Protein AF-0000000080678769 (afdb_homodimer)

Sequence (168 aa):
MSSAIALLGQDVDFTCIVKDLGSHMVAFVKSDSPPRLLSFDEKVFRRRDKYELKPRIGDLHNEWVLTIKNVQVRISVWIWIDLDMSSAIALLGQDVDFTCIVKDLGSHMVAFVKSDSPPRLLSFDEKVFRRRDKYELKPRIGDLHNEWVLTIKNVQVRISVWIWIDLD

Radius of gyration: 15.8 Å; Cα contacts (8 Å, |Δi|>4): 397; chains: 2; bounding box: 40×43×35 Å

Foldseek 3Di:
DPCDDPQWWAKDKDKDFDDDDFDKKKWKWWVDVVIHTQDIQQGGDDDVVFWDWDALDDPRRGMIMIIGTGDRDDTDMDMDMDTD/DPVDDPQWQAKDKDKDFDDDDWDKKKWKWWVDVVIHTQDIQQGGDDDVVFWDWDALDDPRRGMIMIIGTGDRDDTDMDMDMDTD

pLDDT: mean 87.41, std 16.3, range [26.53, 98.38]

Solvent-accessible surface area (backbone atoms only — not comparable to full-atom values): 8919 Å² total; per-residue (Å²): 134,74,67,61,71,62,66,59,56,36,60,36,37,45,33,41,35,52,51,60,93,50,54,68,44,44,32,40,28,39,66,50,93,71,63,41,72,39,30,48,56,83,42,68,45,73,59,65,88,40,39,48,72,46,50,48,38,72,94,80,44,38,27,37,36,41,34,39,48,54,42,60,68,72,46,44,37,38,35,40,37,42,38,55,132,72,63,66,74,61,69,61,55,36,62,35,38,45,33,40,34,51,51,61,93,49,55,70,43,44,31,41,28,38,67,49,95,71,64,41,71,40,31,46,57,84,42,69,43,75,60,65,88,39,38,46,71,47,49,48,38,73,95,81,43,39,27,36,35,41,35,39,47,54,42,59,68,71,46,42,36,37,36,40,36,43,38,57

InterPro domains:
  IPR013783 Immunoglobulin-like fold [G3DSA:2.60.40.10] (1-74)

Organism: Caenorhabditis japonica (NCBI:txid281687)

Nearest PDB structures (foldseek):
  6on6-assembly1_A-2  TM=8.429E-01  e=3.476E-09  Caenorhabditis elegans
  4xvt-assembly1_L  TM=6.965E-01  e=4.266E-02  Homo sapiens
  5c7k-assembly1_B  TM=6.083E-01  e=3.078E-02  Homo sapiens
  5mtl-assembly1_B  TM=6.456E-01  e=1.019E-01  Homo sapiens
  7xq8-assembly1_L  TM=6.772E-01  e=4.675E-01  Homo sapiens

Structure (mmCIF, N/CA/C/O backbone):
data_AF-0000000080678769-model_v1
#
loop_
_entity.id
_entity.type
_entity.pdbx_description
1 polymer 'Uncharacterized protein'
#
loop_
_atom_site.group_PDB
_atom_site.id
_atom_site.type_symbol
_atom_site.label_atom_id
_atom_site.label_alt_id
_atom_site.label_comp_id
_atom_site.label_asym_id
_atom_site.label_entity_id
_atom_site.label_seq_id
_atom_site.pdbx_PDB_ins_code
_atom_site.Cartn_x
_atom_site.Cartn_y
_atom_site.Cartn_z
_atom_site.occupancy
_atom_site.B_iso_or_equiv
_atom_site.auth_seq_id
_atom_site.auth_comp_id
_atom_site.auth_asym_id
_atom_site.auth_atom_id
_atom_site.pdbx_PDB_model_num
ATOM 1 N N . MET A 1 1 ? -20.984 12.312 4.324 1 26.53 1 MET A N 1
ATOM 2 C CA . MET A 1 1 ? -20.172 12.25 5.539 1 26.53 1 MET A CA 1
ATOM 3 C C . MET A 1 1 ? -18.922 13.125 5.41 1 26.53 1 MET A C 1
ATOM 5 O O . MET A 1 1 ? -18.438 13.344 4.301 1 26.53 1 MET A O 1
ATOM 9 N N . SER A 1 2 ? -18.688 14.102 6.379 1 31.92 2 SER A N 1
ATOM 10 C CA . SER A 1 2 ? -17.797 15.195 6.738 1 31.92 2 SER A CA 1
ATOM 11 C C . SER A 1 2 ? -16.344 14.75 6.711 1 31.92 2 SER A C 1
ATOM 13 O O . SER A 1 2 ? -15.953 13.82 7.426 1 31.92 2 SER A O 1
ATOM 15 N N . SER A 1 3 ? -15.75 14.594 5.574 1 40.12 3 SER A N 1
ATOM 16 C CA . SER A 1 3 ? -14.289 14.641 5.594 1 40.12 3 SER A CA 1
ATOM 17 C C . SER A 1 3 ? -13.781 15.555 6.703 1 40.12 3 SER A C 1
ATOM 19 O O . SER A 1 3 ? -13.516 16.734 6.465 1 40.12 3 SER A O 1
ATOM 21 N N . ALA A 1 4 ? -14.594 15.547 7.816 1 40.28 4 ALA A N 1
ATOM 22 C CA . ALA A 1 4 ? -14.539 16.469 8.945 1 40.28 4 ALA A CA 1
ATOM 23 C C . ALA A 1 4 ? -13.102 16.875 9.25 1 40.28 4 ALA A C 1
ATOM 25 O O . ALA A 1 4 ? -12.156 16.328 8.672 1 40.28 4 ALA A O 1
ATOM 26 N N . ILE A 1 5 ? -12.719 16.891 10.609 1 42.38 5 ILE A N 1
ATOM 27 C CA . ILE A 1 5 ? -12.141 17.688 11.688 1 42.38 5 ILE A CA 1
ATOM 28 C C . ILE A 1 5 ? -10.617 17.562 11.672 1 42.38 5 ILE A C 1
ATOM 30 O O . ILE A 1 5 ? -9.93 18.156 12.5 1 42.38 5 ILE A O 1
ATOM 34 N N . ALA A 1 6 ? -9.844 16.531 11.273 1 45.66 6 ALA A N 1
ATOM 35 C CA . ALA A 1 6 ? -8.648 16.609 12.102 1 45.66 6 ALA A CA 1
ATOM 36 C C . ALA A 1 6 ? -7.805 17.828 11.758 1 45.66 6 ALA A C 1
ATOM 38 O O . ALA A 1 6 ? -7.133 17.859 10.719 1 45.66 6 ALA A O 1
ATOM 39 N N . LEU A 1 7 ? -8.258 18.953 11.844 1 48.5 7 LEU A N 1
ATOM 40 C CA . LEU A 1 7 ? -7.461 20.172 11.914 1 48.5 7 LEU A CA 1
ATOM 41 C C . LEU A 1 7 ? -6.121 19.906 12.586 1 48.5 7 LEU A C 1
ATOM 43 O O . LEU A 1 7 ? -5.184 20.688 12.445 1 48.5 7 LEU A O 1
ATOM 47 N N . LEU A 1 8 ? -6.098 19.203 13.57 1 56.38 8 LEU A N 1
ATOM 48 C CA . LEU A 1 8 ? -4.805 19.125 14.242 1 56.38 8 LEU A CA 1
ATOM 49 C C . LEU A 1 8 ? -3.861 18.188 13.508 1 56.38 8 LEU A C 1
ATOM 51 O O . LEU A 1 8 ? -4.277 17.109 13.062 1 56.38 8 LEU A O 1
ATOM 55 N N . GLY A 1 9 ? -2.838 18.938 12.953 1 67.19 9 GLY A N 1
ATOM 56 C CA . GLY A 1 9 ? -1.743 18.234 12.297 1 67.19 9 GLY A CA 1
ATOM 57 C C . GLY A 1 9 ? -1.483 16.859 12.883 1 67.19 9 GLY A C 1
ATOM 58 O O . GLY A 1 9 ? -1.074 16.75 14.039 1 67.19 9 GLY A O 1
ATOM 59 N N . GLN A 1 10 ? -2.18 15.953 12.422 1 83.19 10 GLN A N 1
ATOM 60 C CA . GLN A 1 10 ? -1.87 14.617 12.914 1 83.19 10 GLN A CA 1
ATOM 61 C C . GLN A 1 10 ? -0.916 13.883 11.977 1 83.19 10 GLN A C 1
ATOM 63 O O . GLN A 1 10 ? -0.814 14.234 10.797 1 83.19 10 GLN A O 1
ATOM 68 N N . ASP A 1 11 ? -0.096 13.078 12.594 1 91.19 11 ASP A N 1
ATOM 69 C CA . ASP A 1 11 ? 0.758 12.211 11.781 1 91.19 11 ASP A CA 1
ATOM 70 C C . ASP A 1 11 ? -0.024 11.016 11.234 1 91.19 11 ASP A C 1
ATOM 72 O O . ASP A 1 11 ? -0.902 10.484 11.914 1 91.19 11 ASP A O 1
ATOM 76 N N . VAL A 1 12 ? 0.209 10.766 10.07 1 93.88 12 VAL A N 1
ATOM 77 C CA . VAL A 1 12 ? -0.438 9.617 9.445 1 93.88 12 VAL A CA 1
ATOM 78 C C . VAL A 1 12 ? 0.613 8.578 9.055 1 93.88 12 VAL A C 1
ATOM 80 O O . VAL A 1 12 ? 1.667 8.93 8.516 1 93.88 12 VAL A O 1
ATOM 83 N N . ASP A 1 13 ? 0.338 7.27 9.344 1 95.75 13 ASP A N 1
ATOM 84 C CA . ASP A 1 13 ? 1.227 6.176 8.961 1 95.75 13 ASP A CA 1
ATOM 85 C C . ASP A 1 13 ? 0.603 5.32 7.863 1 95.75 13 ASP A C 1
ATOM 87 O O . ASP A 1 13 ? -0.556 4.914 7.969 1 95.75 13 ASP A O 1
ATOM 91 N N . PHE A 1 14 ? 1.313 5.125 6.844 1 96.81 14 PHE A N 1
ATOM 92 C CA . PHE A 1 14 ? 1.005 4.145 5.809 1 96.81 14 PHE A CA 1
ATOM 93 C C . PHE A 1 14 ? 1.909 2.926 5.93 1 96.81 14 PHE A C 1
ATOM 95 O O . PHE A 1 14 ? 3.131 3.037 5.812 1 96.81 14 PHE A O 1
ATOM 102 N N . THR A 1 15 ? 1.34 1.74 6.172 1 97.56 15 THR A N 1
ATOM 103 C CA . THR A 1 15 ? 2.113 0.514 6.336 1 97.56 15 THR A CA 1
ATOM 104 C C . THR A 1 15 ? 1.861 -0.444 5.176 1 97.56 15 THR A C 1
ATOM 106 O O . THR A 1 15 ? 0.712 -0.682 4.801 1 97.56 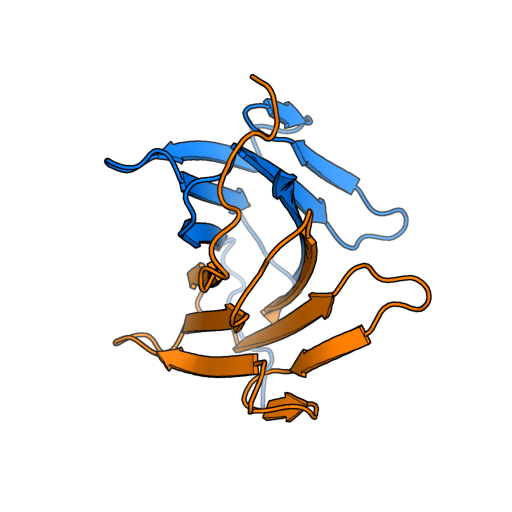15 THR A O 1
ATOM 109 N N . CYS A 1 16 ? 2.865 -0.873 4.582 1 97.94 16 CYS A N 1
ATOM 110 C CA . CYS A 1 16 ? 2.832 -1.911 3.559 1 97.94 16 CYS A CA 1
ATOM 111 C C . CYS A 1 16 ? 3.596 -3.15 4.016 1 97.94 16 CYS A C 1
ATOM 113 O O . CYS A 1 16 ? 4.742 -3.051 4.453 1 97.94 16 CYS A O 1
ATOM 115 N N . ILE A 1 17 ? 2.949 -4.328 3.973 1 96.75 17 ILE A N 1
ATOM 116 C CA . ILE A 1 17 ? 3.561 -5.613 4.293 1 96.75 17 ILE A CA 1
ATOM 117 C C . ILE A 1 17 ? 3.426 -6.559 3.102 1 96.75 17 ILE A C 1
ATOM 119 O O . ILE A 1 17 ? 2.336 -6.715 2.545 1 96.75 17 ILE A O 1
ATOM 123 N N . VAL A 1 18 ? 4.461 -7.109 2.66 1 95.5 18 VAL A N 1
ATOM 124 C CA . VAL A 1 18 ? 4.441 -8.086 1.573 1 95.5 18 VAL A CA 1
ATOM 125 C C . VAL A 1 18 ? 4.836 -9.461 2.105 1 95.5 18 VAL A C 1
ATOM 127 O O . VAL A 1 18 ? 5.965 -9.656 2.561 1 95.5 18 VAL A O 1
ATOM 130 N N . LYS A 1 19 ? 3.949 -10.289 2.1 1 92 19 LYS A N 1
ATOM 131 C CA . LYS A 1 19 ? 4.223 -11.641 2.57 1 92 19 LYS A CA 1
ATOM 132 C C . LYS A 1 19 ? 4.5 -12.586 1.404 1 92 19 LYS A C 1
ATOM 134 O O . LYS A 1 19 ? 3.568 -13.055 0.748 1 92 19 LYS A O 1
ATOM 139 N N . ASP A 1 20 ? 5.75 -12.734 1.095 1 83.06 20 ASP A N 1
ATOM 140 C CA . ASP A 1 20 ? 6.238 -13.633 0.052 1 83.06 20 ASP A CA 1
ATOM 141 C C . ASP A 1 20 ? 7.727 -13.914 0.227 1 83.06 20 ASP A C 1
ATOM 143 O O . ASP A 1 20 ? 8.422 -13.211 0.964 1 83.06 20 ASP A O 1
ATOM 147 N N . LEU A 1 21 ? 8.133 -14.922 -0.485 1 72.31 21 LEU A N 1
ATOM 148 C CA . LEU A 1 21 ? 9.523 -15.336 -0.353 1 72.31 21 LEU A CA 1
ATOM 149 C C . LEU A 1 21 ? 10.422 -14.539 -1.295 1 72.31 21 LEU A C 1
ATOM 151 O O . LEU A 1 21 ? 11.648 -14.578 -1.168 1 72.31 21 LEU A O 1
ATOM 155 N N . GLY A 1 22 ? 9.891 -13.758 -2.045 1 79.56 22 GLY A N 1
ATOM 156 C CA . GLY A 1 22 ? 10.703 -13.047 -3.014 1 79.56 22 GLY A CA 1
ATOM 157 C C . GLY A 1 22 ? 11.211 -11.711 -2.498 1 79.56 22 GLY A C 1
ATOM 158 O O . GLY A 1 22 ? 10.891 -11.312 -1.376 1 79.56 22 GLY A O 1
ATOM 159 N N . SER A 1 23 ? 12.188 -11.188 -3.215 1 85.94 23 SER A N 1
ATOM 160 C CA . SER A 1 23 ? 12.648 -9.836 -2.947 1 85.94 23 SER A CA 1
ATOM 161 C C . SER A 1 23 ? 11.617 -8.797 -3.387 1 85.94 23 SER A C 1
ATOM 163 O O . SER A 1 23 ? 10.984 -8.953 -4.434 1 85.94 23 SER A O 1
ATOM 165 N N . HIS A 1 24 ? 11.438 -7.883 -2.564 1 89.88 24 HIS A N 1
ATOM 166 C CA . HIS A 1 24 ? 10.461 -6.855 -2.887 1 89.88 24 HIS A CA 1
ATOM 167 C C . HIS A 1 24 ? 11.016 -5.457 -2.631 1 89.88 24 HIS A C 1
ATOM 169 O O . HIS A 1 24 ? 11.805 -5.262 -1.703 1 89.88 24 HIS A O 1
ATOM 175 N N . MET A 1 25 ? 10.734 -4.641 -3.527 1 93.75 25 MET A N 1
ATOM 176 C CA . MET A 1 25 ? 11.016 -3.213 -3.416 1 93.75 25 MET A CA 1
ATOM 177 C C . MET A 1 25 ? 9.734 -2.406 -3.291 1 93.75 25 MET A C 1
ATOM 179 O O . MET A 1 25 ? 8.742 -2.699 -3.963 1 93.75 25 MET A O 1
ATOM 183 N N . VAL A 1 26 ? 9.828 -1.412 -2.4 1 97.25 26 VAL A N 1
ATOM 184 C CA . VAL A 1 26 ? 8.633 -0.63 -2.107 1 97.25 26 VAL A CA 1
ATOM 185 C C . VAL A 1 26 ? 8.938 0.858 -2.262 1 97.25 26 VAL A C 1
ATOM 187 O O . VAL A 1 26 ? 9.992 1.331 -1.819 1 97.25 26 VAL A O 1
ATOM 190 N N . ALA A 1 27 ? 8.047 1.62 -2.971 1 98.31 27 ALA A N 1
ATOM 191 C CA . ALA A 1 27 ? 8.133 3.074 -3.072 1 98.31 27 ALA A CA 1
ATOM 192 C C . ALA A 1 27 ? 6.832 3.73 -2.611 1 98.31 27 ALA A C 1
ATOM 194 O O . ALA A 1 27 ? 5.742 3.225 -2.885 1 98.31 27 ALA A O 1
ATOM 195 N N . PHE A 1 28 ? 6.945 4.785 -1.856 1 98.19 28 PHE A N 1
ATOM 196 C CA . PHE A 1 28 ? 5.812 5.625 -1.497 1 98.19 28 PHE A CA 1
ATOM 197 C C . PHE A 1 28 ? 5.828 6.922 -2.299 1 98.19 28 PHE A C 1
ATOM 199 O O . PHE A 1 28 ? 6.844 7.621 -2.344 1 98.19 28 PHE A O 1
ATOM 206 N N . VAL A 1 29 ? 4.715 7.258 -2.92 1 97.31 29 VAL A N 1
ATOM 207 C CA . VAL A 1 29 ? 4.586 8.438 -3.773 1 97.31 29 VAL A CA 1
ATOM 208 C C . VAL A 1 29 ? 3.369 9.25 -3.344 1 97.31 29 VAL A C 1
ATOM 210 O O . VAL A 1 29 ? 2.277 8.703 -3.166 1 97.31 29 VAL A O 1
ATOM 213 N N . LYS A 1 30 ? 3.605 10.555 -3.105 1 96 30 LYS A N 1
ATOM 214 C CA . LYS A 1 30 ? 2.473 11.445 -2.859 1 96 30 LYS A CA 1
ATOM 215 C C . LYS A 1 30 ? 1.809 11.859 -4.168 1 96 30 LYS A C 1
ATOM 217 O O . LYS A 1 30 ? 2.486 12.297 -5.102 1 96 30 LYS A O 1
ATOM 222 N N . SER A 1 31 ? 0.499 11.688 -4.254 1 94.69 31 SER A N 1
ATOM 223 C CA . SER A 1 31 ? -0.251 11.914 -5.484 1 94.69 31 SER A CA 1
ATOM 224 C C . SER A 1 31 ? -0.491 13.398 -5.727 1 94.69 31 SER A C 1
ATOM 226 O O . SER A 1 31 ? -1.613 13.812 -6.027 1 94.69 31 SER A O 1
ATOM 228 N N . ASP A 1 32 ? 0.49 14.227 -5.574 1 91.25 32 ASP A N 1
ATOM 229 C CA . ASP A 1 32 ? 0.439 15.641 -5.918 1 91.25 32 ASP A CA 1
ATOM 230 C C . ASP A 1 32 ? 0.542 15.844 -7.43 1 91.25 32 ASP A C 1
ATOM 232 O O . ASP A 1 32 ? 0.651 14.875 -8.18 1 91.25 32 ASP A O 1
ATOM 236 N N . SER A 1 33 ? 0.34 17.109 -7.84 1 93.06 33 SER A N 1
ATOM 237 C CA . SER A 1 33 ? 0.582 17.516 -9.219 1 93.06 33 SER A CA 1
ATOM 238 C C . SER A 1 33 ? 1.701 18.547 -9.305 1 93.06 33 SER A C 1
ATOM 240 O O . SER A 1 33 ? 1.478 19.734 -9.062 1 93.06 33 SER A O 1
ATOM 242 N N . PRO A 1 34 ? 2.859 18.047 -9.602 1 95 34 PRO A N 1
ATOM 243 C CA . PRO A 1 34 ? 3.328 16.719 -10.047 1 95 34 PRO A CA 1
ATOM 244 C C . PRO A 1 34 ? 3.504 15.742 -8.891 1 95 34 PRO A C 1
ATOM 246 O O . PRO A 1 34 ? 3.658 16.156 -7.738 1 95 34 PRO A O 1
ATOM 249 N N . PRO A 1 35 ? 3.346 14.461 -9.156 1 94.88 35 PRO A N 1
ATOM 250 C CA . PRO A 1 35 ? 3.584 13.484 -8.094 1 94.88 35 PRO A CA 1
ATOM 251 C C . PRO A 1 35 ? 4.984 13.602 -7.492 1 94.88 35 PRO A C 1
ATOM 253 O O . PRO A 1 35 ? 5.938 13.938 -8.203 1 94.88 35 PRO A O 1
ATOM 256 N N . ARG A 1 36 ? 5.16 13.289 -6.184 1 95.44 36 ARG A N 1
ATOM 257 C CA . ARG A 1 36 ? 6.438 13.359 -5.48 1 95.44 36 ARG A CA 1
ATOM 258 C C . ARG A 1 36 ? 6.816 12 -4.906 1 95.44 36 ARG A C 1
ATOM 260 O O . ARG A 1 36 ? 6.047 11.406 -4.145 1 95.44 36 ARG A O 1
ATOM 267 N N . LEU A 1 37 ? 7.977 11.539 -5.293 1 96.75 37 LEU A N 1
ATOM 268 C CA . LEU A 1 37 ? 8.539 10.328 -4.699 1 96.75 37 LEU A CA 1
ATOM 269 C C . LEU A 1 37 ? 9.031 10.602 -3.283 1 96.75 37 LEU A C 1
ATOM 271 O O . LEU A 1 37 ? 9.977 11.375 -3.088 1 96.75 37 LEU A O 1
ATOM 275 N N . LEU A 1 38 ? 8.391 9.984 -2.361 1 97 38 LEU A N 1
ATOM 276 C CA . LEU A 1 38 ? 8.727 10.258 -0.969 1 97 38 LEU A CA 1
ATOM 277 C C . LEU A 1 38 ? 9.812 9.305 -0.479 1 97 38 LEU A C 1
ATOM 279 O O . LEU A 1 38 ? 10.742 9.719 0.219 1 97 38 LEU A O 1
ATOM 283 N N . SER A 1 39 ? 9.734 8.023 -0.863 1 97.44 39 SER A N 1
ATOM 284 C CA . SER A 1 39 ? 10.734 7.039 -0.452 1 97.44 39 SER A CA 1
ATOM 285 C C . SER A 1 39 ? 10.82 5.887 -1.448 1 97.44 39 SER A C 1
ATOM 287 O O . SER A 1 39 ? 9.867 5.637 -2.195 1 97.44 39 SER A O 1
ATOM 289 N N . PHE A 1 40 ? 11.906 5.234 -1.464 1 97.25 40 PHE A N 1
ATOM 290 C CA . PHE A 1 40 ? 12.156 4.027 -2.24 1 97.25 40 PHE A CA 1
ATOM 291 C C . PHE A 1 40 ? 12.992 3.037 -1.439 1 97.25 40 PHE A C 1
ATOM 293 O O . PHE A 1 40 ? 14.117 3.35 -1.031 1 97.25 40 PHE A O 1
ATOM 300 N N . ASP A 1 41 ? 12.445 1.914 -1.311 1 96.06 41 ASP A N 1
ATOM 301 C CA . ASP A 1 41 ? 13.062 0.848 -0.523 1 96.06 41 ASP A CA 1
ATOM 302 C C . ASP A 1 41 ? 13.516 1.363 0.84 1 96.06 41 ASP A C 1
ATOM 304 O O . ASP A 1 41 ? 12.688 1.593 1.729 1 96.06 41 ASP A O 1
ATOM 308 N N . GLU A 1 42 ? 14.734 1.713 1.072 1 95.56 42 GLU A N 1
ATOM 309 C CA . GLU A 1 42 ? 15.227 2.074 2.398 1 95.56 42 GLU A CA 1
ATOM 310 C C . GLU A 1 42 ? 15.555 3.562 2.48 1 95.56 42 GLU A C 1
ATOM 312 O O . GLU A 1 42 ? 16 4.051 3.521 1 95.56 42 GLU A O 1
ATOM 317 N N . LYS A 1 43 ? 15.203 4.258 1.452 1 95.31 43 LYS A N 1
ATOM 318 C CA . LYS A 1 43 ? 15.617 5.66 1.384 1 95.31 43 LYS A CA 1
ATOM 319 C C . LYS A 1 43 ? 14.406 6.586 1.346 1 95.31 43 LYS A C 1
ATOM 321 O O . LYS A 1 43 ? 13.438 6.328 0.622 1 95.31 43 LYS A O 1
ATOM 326 N N . VAL A 1 44 ? 14.398 7.633 2.211 1 94.5 44 VAL A N 1
ATOM 327 C CA . VAL A 1 44 ? 13.422 8.711 2.146 1 94.5 44 VAL A CA 1
ATOM 328 C C . VAL A 1 44 ? 13.992 9.883 1.353 1 94.5 44 VAL A C 1
ATOM 330 O O . VAL A 1 44 ? 15.172 10.211 1.485 1 94.5 44 VAL A O 1
ATOM 333 N N . PHE A 1 45 ? 13.055 10.336 0.523 1 91.88 45 PHE A N 1
ATOM 334 C CA . PHE A 1 45 ? 13.531 11.453 -0.286 1 91.88 45 PHE A CA 1
ATOM 335 C C . PHE A 1 45 ? 13.062 12.781 0.299 1 91.88 45 PHE A C 1
ATOM 337 O O . PHE A 1 45 ? 11.875 12.969 0.547 1 91.88 45 PHE A O 1
ATOM 344 N N . ARG A 1 46 ? 13.906 13.719 0.631 1 76.44 46 ARG A N 1
ATOM 345 C CA . ARG A 1 46 ? 13.758 15.094 1.089 1 76.44 46 ARG A CA 1
ATOM 346 C C . ARG A 1 46 ? 12.758 15.188 2.242 1 76.44 46 ARG A C 1
ATOM 348 O O . ARG A 1 46 ? 12.07 14.211 2.545 1 76.44 46 ARG A O 1
ATOM 355 N N . ARG A 1 47 ? 12.773 16.312 3.027 1 80.31 47 ARG A N 1
ATOM 356 C CA . ARG A 1 47 ? 11.852 16.797 4.043 1 80.31 47 ARG A CA 1
ATOM 357 C C . ARG A 1 47 ? 11.656 15.773 5.156 1 80.31 47 ARG A C 1
ATOM 359 O O . ARG A 1 47 ? 10.523 15.43 5.5 1 80.31 47 ARG A O 1
ATOM 366 N N . ARG A 1 48 ? 12.656 15.312 5.707 1 83.06 48 ARG A N 1
ATOM 367 C CA . ARG A 1 48 ? 12.609 14.359 6.805 1 83.06 48 ARG A CA 1
ATOM 368 C C . ARG A 1 48 ? 11.82 14.906 7.984 1 83.06 48 ARG A C 1
ATOM 370 O O . ARG A 1 48 ? 11.438 14.164 8.891 1 83.06 48 ARG A O 1
ATOM 377 N N . ASP A 1 49 ? 11.727 16.266 7.93 1 89.75 49 ASP A N 1
ATOM 378 C CA . ASP A 1 49 ? 10.906 16.891 8.961 1 89.75 49 ASP A CA 1
ATOM 379 C C . ASP A 1 49 ? 9.43 16.562 8.758 1 89.75 49 ASP A C 1
ATOM 381 O O . ASP A 1 49 ? 8.625 16.719 9.68 1 89.75 49 ASP A O 1
ATOM 385 N N . LYS A 1 50 ? 9.258 16.141 7.555 1 93 50 LYS A N 1
ATOM 386 C CA . LYS A 1 50 ? 7.855 15.906 7.234 1 93 50 LYS A CA 1
ATOM 387 C C . LYS A 1 50 ? 7.59 14.422 7.012 1 93 50 LYS A C 1
ATOM 389 O O . LYS A 1 50 ? 6.484 13.938 7.262 1 93 50 LYS A O 1
ATOM 394 N N . TYR A 1 51 ? 8.695 13.695 6.566 1 95.81 51 TYR A N 1
ATOM 395 C CA . TYR A 1 51 ? 8.531 12.289 6.223 1 95.81 51 TYR A CA 1
ATOM 396 C C . TYR A 1 51 ? 9.523 11.414 6.984 1 95.81 51 TYR A C 1
ATOM 398 O O . TYR A 1 51 ? 10.703 11.758 7.086 1 95.81 51 TYR A O 1
ATOM 406 N N . GLU A 1 52 ? 9.078 10.336 7.602 1 96 52 GLU A N 1
ATOM 407 C CA . GLU A 1 52 ? 9.914 9.312 8.219 1 96 52 GLU A CA 1
ATOM 408 C C . GLU A 1 52 ? 9.641 7.938 7.621 1 96 52 GLU A C 1
ATOM 410 O O . GLU A 1 52 ? 8.484 7.586 7.363 1 96 52 GLU A O 1
ATOM 415 N N . LEU A 1 53 ? 10.672 7.16 7.398 1 97.5 53 LEU A N 1
ATOM 416 C CA . LEU A 1 53 ? 10.539 5.816 6.848 1 97.5 53 LEU A CA 1
ATOM 417 C C . LEU A 1 53 ? 11.141 4.781 7.789 1 97.5 53 LEU A C 1
ATOM 419 O O . LEU A 1 53 ? 12.258 4.961 8.281 1 97.5 53 LEU A O 1
ATOM 423 N N . LYS A 1 54 ? 10.398 3.791 8.117 1 97.06 54 LYS A N 1
ATOM 424 C CA . LYS A 1 54 ? 10.883 2.562 8.742 1 97.06 54 LYS A CA 1
ATOM 425 C C . LYS A 1 54 ? 10.812 1.39 7.77 1 97.06 54 LYS A C 1
ATOM 427 O O . LYS A 1 54 ? 9.766 0.748 7.637 1 97.06 54 LYS A O 1
ATOM 432 N N . PRO A 1 55 ? 11.906 1.166 7.059 1 95.81 55 PRO A N 1
ATOM 433 C CA . PRO A 1 55 ? 11.906 0.109 6.047 1 95.81 55 PRO A CA 1
ATOM 434 C C . PRO A 1 55 ? 12.273 -1.258 6.617 1 95.81 55 PRO A C 1
ATOM 436 O O . PRO A 1 55 ? 13.07 -1.345 7.555 1 95.81 55 PRO A O 1
ATOM 439 N N . ARG A 1 56 ? 11.68 -2.266 6.062 1 94.75 56 ARG A N 1
ATOM 440 C CA . ARG A 1 56 ? 12.055 -3.658 6.285 1 94.75 56 ARG A CA 1
ATOM 441 C C . ARG A 1 56 ? 12.016 -4.004 7.77 1 94.75 56 ARG A C 1
ATOM 443 O O . ARG A 1 56 ? 12.984 -4.562 8.305 1 94.75 56 ARG A O 1
ATOM 450 N N . ILE A 1 57 ? 11.016 -3.535 8.375 1 94.81 57 ILE A N 1
ATOM 451 C CA . ILE A 1 57 ? 10.914 -3.809 9.805 1 94.81 57 ILE A CA 1
ATOM 452 C C . ILE A 1 57 ? 10.219 -5.156 10.016 1 94.81 57 ILE A C 1
ATOM 454 O O . ILE A 1 57 ? 9.797 -5.805 9.062 1 94.81 57 ILE A O 1
ATOM 458 N N . GLY A 1 58 ? 10.219 -5.664 11.281 1 91.62 58 GLY A N 1
ATOM 459 C CA . GLY A 1 58 ? 9.641 -6.953 11.625 1 91.62 58 GLY A CA 1
ATOM 460 C C . GLY A 1 58 ? 10.617 -8.102 11.484 1 91.62 58 GLY A C 1
ATOM 461 O O . GLY A 1 58 ? 11.695 -7.941 10.898 1 91.62 58 GLY A O 1
ATOM 462 N N . ASP A 1 59 ? 10.219 -9.258 11.844 1 91.19 59 ASP A N 1
ATOM 463 C CA . ASP A 1 59 ? 11.094 -10.422 11.836 1 91.19 59 ASP A CA 1
ATOM 464 C C . ASP A 1 59 ? 11.414 -10.859 10.406 1 91.19 59 ASP A C 1
ATOM 466 O O . ASP A 1 59 ? 12.523 -11.32 10.133 1 91.19 59 ASP A O 1
ATOM 470 N N . LEU A 1 60 ? 10.477 -10.633 9.508 1 91.38 60 LEU A N 1
ATOM 471 C CA . LEU A 1 60 ? 10.625 -11.125 8.141 1 91.38 60 LEU A CA 1
ATOM 472 C C . LEU A 1 60 ? 11.195 -10.039 7.234 1 91.38 60 LEU A C 1
ATOM 474 O O . LEU A 1 60 ? 11.469 -10.289 6.059 1 91.38 60 LEU A O 1
ATOM 478 N N . HIS A 1 61 ? 11.398 -8.766 7.793 1 93.31 61 HIS A N 1
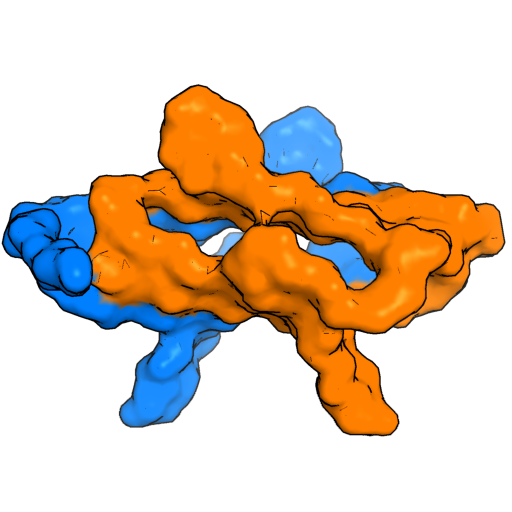ATOM 479 C CA . HIS A 1 61 ? 11.922 -7.637 7.035 1 93.31 61 HIS A CA 1
ATOM 480 C C . HIS A 1 61 ? 11.07 -7.367 5.797 1 93.31 61 HIS A C 1
ATOM 482 O O . HIS A 1 61 ? 11.609 -7.152 4.707 1 93.31 61 HIS A O 1
ATOM 488 N N . ASN A 1 62 ? 9.859 -7.492 5.941 1 94.56 62 ASN A N 1
ATOM 489 C CA . ASN A 1 62 ? 8.945 -7.383 4.812 1 94.56 62 ASN A CA 1
ATOM 490 C C . ASN A 1 62 ? 7.891 -6.305 5.047 1 94.56 62 ASN A C 1
ATOM 492 O O . ASN A 1 62 ? 6.801 -6.355 4.469 1 94.56 62 ASN A O 1
ATOM 496 N N . GLU A 1 63 ? 8.156 -5.391 5.965 1 96.38 63 GLU A N 1
ATOM 497 C CA . GLU A 1 63 ? 7.219 -4.336 6.332 1 96.38 63 GLU A CA 1
ATOM 498 C C . GLU A 1 63 ? 7.852 -2.953 6.168 1 96.38 63 GLU A C 1
ATOM 500 O O . GLU A 1 63 ? 8.969 -2.715 6.637 1 96.38 63 GLU A O 1
ATOM 505 N N . TRP A 1 64 ? 7.145 -2.076 5.422 1 97.88 64 TRP A N 1
ATOM 506 C CA . TRP A 1 64 ? 7.527 -0.675 5.273 1 97.88 64 TRP A CA 1
ATOM 507 C C . TRP A 1 64 ? 6.469 0.244 5.875 1 97.88 64 TRP A C 1
ATOM 509 O O . TRP A 1 64 ? 5.27 0.063 5.641 1 97.88 64 TRP A O 1
ATOM 519 N N . VAL A 1 65 ? 6.898 1.182 6.695 1 97.81 65 VAL A N 1
ATOM 520 C CA . VAL A 1 65 ? 6.004 2.174 7.277 1 97.81 65 VAL A CA 1
ATOM 521 C C . VAL A 1 65 ? 6.469 3.578 6.898 1 97.81 65 VAL A C 1
ATOM 523 O O . VAL A 1 65 ? 7.598 3.969 7.203 1 97.81 65 VAL A O 1
ATOM 526 N N . LEU A 1 66 ? 5.664 4.312 6.203 1 97.31 66 LEU A N 1
ATOM 527 C CA . LEU A 1 66 ? 5.898 5.73 5.949 1 97.31 66 LEU A CA 1
ATOM 528 C C . LEU A 1 66 ? 5.027 6.598 6.848 1 97.31 66 LEU A C 1
ATOM 530 O O . LEU A 1 66 ? 3.803 6.438 6.875 1 97.31 66 LEU A O 1
ATOM 534 N N . THR A 1 67 ? 5.617 7.449 7.598 1 96.25 67 THR A N 1
ATOM 535 C CA . THR A 1 67 ? 4.898 8.406 8.43 1 96.25 67 THR A CA 1
ATOM 536 C C . THR A 1 67 ? 4.938 9.797 7.812 1 96.25 67 THR A C 1
ATOM 538 O O . THR A 1 67 ? 6.008 10.305 7.473 1 96.25 67 THR A O 1
ATOM 541 N N . ILE A 1 68 ? 3.83 10.391 7.52 1 93.88 68 ILE A N 1
ATOM 542 C CA . ILE A 1 68 ? 3.723 11.789 7.125 1 93.88 68 ILE A CA 1
ATOM 543 C C . ILE A 1 68 ? 3.242 12.625 8.305 1 93.88 68 ILE A C 1
ATOM 545 O O . ILE A 1 68 ? 2.162 12.383 8.852 1 93.88 68 ILE A O 1
ATOM 549 N N . LYS A 1 69 ? 4.043 13.648 8.562 1 92.31 69 LYS A N 1
ATOM 550 C CA . LYS A 1 69 ? 3.789 14.422 9.773 1 92.31 69 LYS A CA 1
ATOM 551 C C . LYS A 1 69 ? 2.852 15.594 9.492 1 92.31 69 LYS A C 1
ATOM 553 O O . LYS A 1 69 ? 2.902 16.188 8.414 1 92.31 69 LYS A O 1
ATOM 558 N N . ASN A 1 70 ? 2.094 15.898 10.43 1 88.88 70 ASN A N 1
ATOM 559 C CA . ASN A 1 70 ? 1.262 17.094 10.461 1 88.88 70 ASN A CA 1
ATOM 560 C C . ASN A 1 70 ? 0.39 17.203 9.211 1 88.88 70 ASN A C 1
ATOM 562 O O . ASN A 1 70 ? 0.409 18.234 8.523 1 88.88 70 ASN A O 1
ATOM 566 N N . VAL A 1 71 ? -0.273 16.188 9.008 1 86.56 71 VAL A N 1
ATOM 567 C CA . VAL A 1 71 ? -1.197 16.188 7.879 1 86.56 71 VAL A CA 1
ATOM 568 C C . VAL A 1 71 ? -2.432 17.016 8.219 1 86.56 71 VAL A C 1
ATOM 570 O O . VAL A 1 71 ? -3.055 16.812 9.266 1 86.56 71 VAL A O 1
ATOM 573 N N . GLN A 1 72 ? -2.785 18.047 7.473 1 80.25 72 GLN A N 1
ATOM 574 C CA . GLN A 1 72 ? -3.902 18.938 7.738 1 80.25 72 GLN A CA 1
ATOM 575 C C . GLN A 1 72 ? -5.008 18.766 6.703 1 80.25 72 GLN A C 1
ATOM 577 O O . GLN A 1 72 ? -6.137 19.219 6.91 1 80.25 72 GLN A O 1
ATOM 582 N N . VAL A 1 73 ? -4.785 18.172 5.633 1 76.81 73 VAL A N 1
ATOM 583 C CA . VAL A 1 73 ? -5.703 18.094 4.5 1 76.81 73 VAL A CA 1
ATOM 584 C C . VAL A 1 73 ? -5.836 16.656 4.031 1 76.81 73 VAL A C 1
ATOM 586 O O . VAL A 1 73 ? -5.184 15.758 4.57 1 76.81 73 VAL A O 1
ATOM 589 N N . ARG A 1 74 ? -6.598 16.562 2.941 1 84.62 74 ARG A N 1
ATOM 590 C CA . ARG A 1 74 ? -6.723 15.297 2.221 1 84.62 74 ARG A CA 1
ATOM 591 C C . ARG A 1 74 ? -5.387 14.875 1.615 1 84.62 74 ARG A C 1
ATOM 593 O O . ARG A 1 74 ? -4.625 15.719 1.138 1 84.62 74 ARG A O 1
ATOM 600 N N . ILE A 1 75 ? -5.152 13.664 1.777 1 89.25 75 ILE A N 1
ATOM 601 C CA . ILE A 1 75 ? -3.912 13.156 1.201 1 89.25 75 ILE A CA 1
ATOM 602 C C . ILE A 1 75 ? -4.195 11.891 0.394 1 89.25 75 ILE A C 1
ATOM 604 O O . ILE A 1 75 ? -5.023 11.07 0.791 1 89.25 75 ILE A O 1
ATOM 608 N N . SER A 1 76 ? -3.561 11.828 -0.73 1 94.19 76 SER A N 1
ATOM 609 C CA . SER A 1 76 ? -3.561 10.609 -1.538 1 94.19 76 SER A CA 1
ATOM 610 C C . SER A 1 76 ? -2.143 10.102 -1.773 1 94.19 76 SER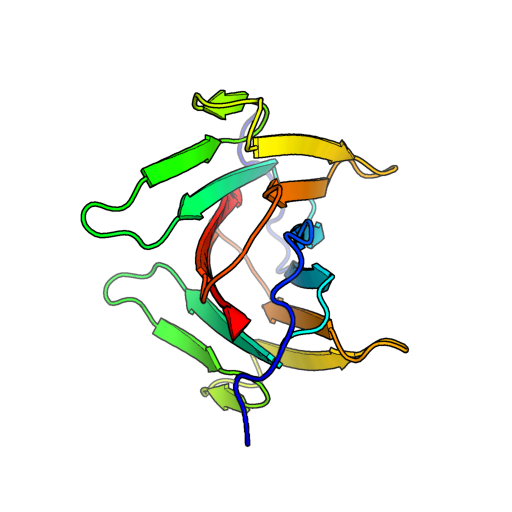 A C 1
ATOM 612 O O . SER A 1 76 ? -1.241 10.883 -2.086 1 94.19 76 SER A O 1
ATOM 614 N N . VAL A 1 77 ? -1.948 8.836 -1.592 1 95.75 77 VAL A N 1
ATOM 615 C CA . VAL A 1 77 ? -0.631 8.219 -1.709 1 95.75 77 VAL A CA 1
ATOM 616 C C . VAL A 1 77 ? -0.711 7 -2.629 1 95.75 77 VAL A C 1
ATOM 618 O O . VAL A 1 77 ? -1.682 6.238 -2.58 1 95.75 77 VAL A O 1
ATOM 621 N N . TRP A 1 78 ? 0.333 6.887 -3.455 1 97 78 TRP A N 1
ATOM 622 C CA . TRP A 1 78 ? 0.567 5.66 -4.211 1 97 78 TRP A CA 1
ATOM 623 C C . TRP A 1 78 ? 1.705 4.852 -3.598 1 97 78 TRP A C 1
ATOM 625 O O . TRP A 1 78 ? 2.75 5.406 -3.246 1 97 78 TRP A O 1
ATOM 635 N N . ILE A 1 79 ? 1.448 3.566 -3.461 1 98.19 79 ILE A N 1
ATOM 636 C CA . ILE A 1 79 ? 2.51 2.656 -3.045 1 98.19 79 ILE A CA 1
ATOM 637 C C . ILE A 1 79 ? 2.818 1.675 -4.172 1 98.19 79 ILE A C 1
ATOM 639 O O . ILE A 1 79 ? 1.932 0.953 -4.637 1 98.19 79 ILE A O 1
ATOM 643 N N . TRP A 1 80 ? 4.09 1.663 -4.551 1 97.62 80 TRP A N 1
ATOM 644 C CA . TRP A 1 80 ? 4.531 0.735 -5.586 1 97.62 80 TRP A CA 1
ATOM 645 C C . TRP A 1 80 ? 5.34 -0.411 -4.984 1 97.62 80 TRP A C 1
ATOM 647 O O . TRP A 1 80 ? 6.266 -0.183 -4.207 1 97.62 80 TRP A O 1
ATOM 657 N N . ILE A 1 81 ? 4.891 -1.581 -5.371 1 96.56 81 ILE A N 1
ATOM 658 C CA . ILE A 1 81 ? 5.57 -2.779 -4.891 1 96.56 81 ILE A CA 1
ATOM 659 C C . ILE A 1 81 ? 5.992 -3.643 -6.078 1 96.56 81 ILE A C 1
ATOM 661 O O . ILE A 1 81 ? 5.176 -3.963 -6.941 1 96.56 81 ILE A O 1
ATOM 665 N N . ASP A 1 82 ? 7.234 -3.932 -6.152 1 94.06 82 ASP A N 1
ATOM 666 C CA . ASP A 1 82 ? 7.766 -4.852 -7.152 1 94.06 82 ASP A CA 1
ATOM 667 C C . ASP A 1 82 ? 8.328 -6.109 -6.496 1 94.06 82 ASP A C 1
ATOM 669 O O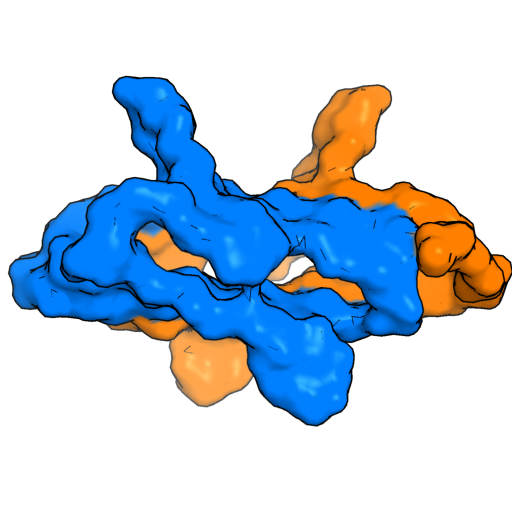 . ASP A 1 82 ? 9.242 -6.027 -5.672 1 94.06 82 ASP A O 1
ATOM 673 N N . LEU A 1 83 ? 7.723 -7.219 -6.875 1 89.81 83 LEU A N 1
ATOM 674 C CA . LEU A 1 83 ? 8.141 -8.5 -6.316 1 89.81 83 LEU A CA 1
ATOM 675 C C . LEU A 1 83 ? 8.875 -9.336 -7.367 1 89.81 83 LEU A C 1
ATOM 677 O O . LEU A 1 83 ? 8.398 -9.469 -8.5 1 89.81 83 LEU A O 1
ATOM 681 N N . ASP A 1 84 ? 10.094 -9.789 -6.961 1 83.81 84 ASP A N 1
ATOM 682 C CA . ASP A 1 84 ? 10.914 -10.641 -7.816 1 83.81 84 ASP A CA 1
ATOM 683 C C . ASP A 1 84 ? 10.977 -12.07 -7.281 1 83.81 84 ASP A C 1
ATOM 685 O O . ASP A 1 84 ? 11.078 -12.281 -6.074 1 83.81 84 ASP A O 1
ATOM 689 N N . MET B 1 1 ? 21.328 -11.688 -6.066 1 26.73 1 MET B N 1
ATOM 690 C CA . MET B 1 1 ? 20.062 -12.344 -5.746 1 26.73 1 MET B CA 1
ATOM 691 C C . MET B 1 1 ? 19.156 -12.43 -6.977 1 26.73 1 MET B C 1
ATOM 693 O O . MET B 1 1 ? 18.859 -11.406 -7.594 1 26.73 1 MET B O 1
ATOM 697 N N . SER B 1 2 ? 19.297 -13.398 -7.797 1 33 2 SER B N 1
ATOM 698 C CA . SER B 1 2 ? 18.406 -14.039 -8.758 1 33 2 SER B CA 1
ATOM 699 C C . SER B 1 2 ? 16.969 -14.086 -8.234 1 33 2 SER B C 1
ATOM 701 O O . SER B 1 2 ? 16.734 -14.359 -7.059 1 33 2 SER B O 1
ATOM 703 N N . SER B 1 3 ? 16.125 -13.109 -8.586 1 41.59 3 SER B N 1
ATOM 704 C CA . SER B 1 3 ? 14.703 -13.352 -8.406 1 41.59 3 SER B CA 1
ATOM 705 C C . SER B 1 3 ? 14.359 -14.82 -8.625 1 41.59 3 SER B C 1
ATOM 707 O O . SER B 1 3 ? 14.156 -15.25 -9.758 1 41.59 3 SER B O 1
ATOM 709 N N . ALA B 1 4 ? 15.219 -15.727 -8.102 1 39.97 4 ALA B N 1
ATOM 710 C CA . ALA B 1 4 ? 15.273 -17.172 -8.258 1 39.97 4 ALA B CA 1
ATOM 711 C C . ALA B 1 4 ? 13.867 -17.766 -8.359 1 39.97 4 ALA B C 1
ATOM 713 O O . ALA B 1 4 ? 12.93 -17.094 -8.789 1 39.97 4 ALA B O 1
ATOM 714 N N . ILE B 1 5 ? 13.531 -18.812 -7.453 1 42.94 5 ILE B N 1
ATOM 715 C CA . ILE B 1 5 ? 13.023 -20.172 -7.387 1 42.94 5 ILE B CA 1
ATOM 716 C C . ILE B 1 5 ? 11.5 -20.172 -7.324 1 4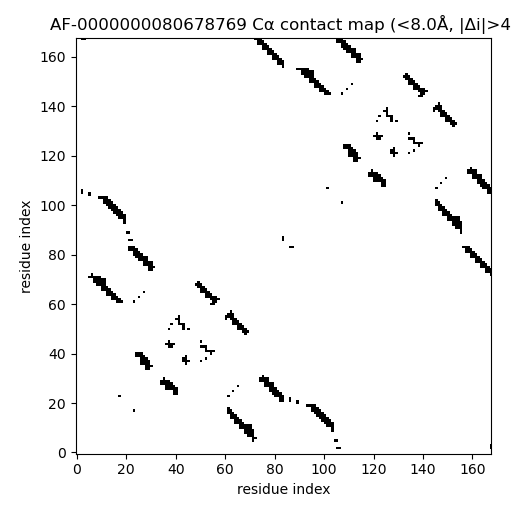2.94 5 ILE B C 1
ATOM 718 O O . ILE B 1 5 ? 10.867 -21.219 -7.234 1 42.94 5 ILE B O 1
ATOM 722 N N . ALA B 1 6 ? 10.648 -19.25 -6.812 1 45.47 6 ALA B N 1
ATOM 723 C CA . ALA B 1 6 ? 9.461 -19.969 -6.371 1 45.47 6 ALA B CA 1
ATOM 724 C C . ALA B 1 6 ? 8.664 -20.5 -7.559 1 45.47 6 ALA B C 1
ATOM 726 O O . ALA B 1 6 ? 8.016 -19.719 -8.273 1 45.47 6 ALA B O 1
ATOM 727 N N . LEU B 1 7 ? 9.125 -21.281 -8.344 1 49.34 7 LEU B N 1
ATOM 728 C CA . LEU B 1 7 ? 8.344 -22.109 -9.258 1 49.34 7 LEU B CA 1
ATOM 729 C C . LEU B 1 7 ? 6.961 -22.391 -8.688 1 49.34 7 LEU B C 1
ATOM 731 O O . LEU B 1 7 ? 6.023 -22.688 -9.438 1 49.34 7 LEU B O 1
ATOM 735 N N . LEU B 1 8 ? 6.863 -22.797 -7.492 1 56.94 8 LEU B N 1
ATOM 736 C CA . LEU B 1 8 ? 5.543 -23.234 -7.051 1 56.94 8 LEU B CA 1
ATOM 737 C C . LEU B 1 8 ? 4.656 -22.047 -6.719 1 56.94 8 LEU B C 1
ATOM 739 O O . LEU B 1 8 ? 5.113 -21.078 -6.109 1 56.94 8 LEU B O 1
ATOM 743 N N . GLY B 1 9 ? 3.604 -22.016 -7.598 1 67.5 9 GLY B N 1
ATOM 744 C CA . GLY B 1 9 ? 2.559 -21.016 -7.402 1 67.5 9 GLY B CA 1
ATOM 745 C C . GLY B 1 9 ? 2.328 -20.688 -5.941 1 67.5 9 GLY B C 1
ATOM 746 O O . GLY B 1 9 ? 1.978 -21.547 -5.141 1 67.5 9 GLY B O 1
ATOM 747 N N . GLN B 1 10 ? 2.996 -19.734 -5.488 1 83.44 10 GLN B N 1
ATOM 748 C CA . GLN B 1 10 ? 2.707 -19.328 -4.113 1 83.44 10 GLN B CA 1
ATOM 749 C C . GLN B 1 10 ? 1.74 -18.156 -4.078 1 83.44 10 GLN B C 1
ATOM 751 O O . GLN B 1 10 ? 1.62 -17.406 -5.055 1 83.44 10 GLN B O 1
ATOM 756 N N . ASP B 1 11 ? 0.938 -18.172 -3.02 1 91.12 11 ASP B N 1
ATOM 757 C CA . ASP B 1 11 ? 0.075 -17.016 -2.795 1 91.12 11 ASP B CA 1
ATOM 758 C C . ASP B 1 11 ? 0.858 -15.852 -2.182 1 91.12 11 ASP B C 1
ATOM 760 O O . ASP B 1 11 ? 1.741 -16.062 -1.349 1 91.12 11 ASP B O 1
ATOM 764 N N . VAL B 1 12 ? 0.609 -14.758 -2.686 1 93.81 12 VAL B N 1
ATOM 765 C CA . VAL B 1 12 ? 1.26 -13.562 -2.158 1 93.81 12 VAL B CA 1
ATOM 766 C C . VAL B 1 12 ? 0.215 -12.633 -1.55 1 93.81 12 VAL B C 1
ATOM 768 O O . VAL B 1 12 ? -0.845 -12.406 -2.139 1 93.81 12 VAL B O 1
ATOM 771 N N . ASP B 1 13 ? 0.509 -12.086 -0.326 1 95.69 13 ASP B N 1
ATOM 772 C CA . ASP B 1 13 ? -0.375 -11.133 0.332 1 95.69 13 ASP B CA 1
ATOM 773 C C . ASP B 1 13 ? 0.238 -9.734 0.343 1 95.69 13 ASP B C 1
ATOM 775 O O . ASP B 1 13 ? 1.405 -9.562 0.705 1 95.69 13 ASP B O 1
ATOM 779 N N . PHE B 1 14 ? -0.487 -8.805 -0.093 1 96.81 14 PHE B N 1
ATOM 780 C CA . PHE B 1 14 ? -0.188 -7.383 0.059 1 96.81 14 PHE B CA 1
ATOM 781 C C . PHE B 1 14 ? -1.075 -6.754 1.126 1 96.81 14 PHE B C 1
ATOM 783 O O . PHE B 1 14 ? -2.301 -6.734 0.99 1 96.81 14 PHE B O 1
ATOM 790 N N . THR B 1 15 ? -0.494 -6.25 2.223 1 97.56 15 THR B N 1
ATOM 791 C CA . THR B 1 15 ? -1.251 -5.652 3.318 1 97.56 15 THR B CA 1
ATOM 792 C C . THR B 1 15 ? -1.012 -4.148 3.385 1 97.56 15 THR B C 1
ATOM 794 O O . THR B 1 15 ? 0.133 -3.693 3.33 1 97.56 15 THR B O 1
ATOM 797 N N . CYS B 1 16 ? -2.02 -3.424 3.381 1 97.94 16 CYS B N 1
ATOM 798 C CA . CYS B 1 16 ? -1.996 -1.982 3.594 1 97.94 16 CYS B CA 1
ATOM 799 C C . CYS B 1 16 ? -2.738 -1.607 4.871 1 97.94 16 CYS B C 1
ATOM 801 O O . CYS B 1 16 ? -3.877 -2.033 5.082 1 97.94 16 CYS B O 1
ATOM 803 N N . ILE B 1 17 ? -2.076 -0.855 5.781 1 96.75 17 ILE B N 1
ATOM 804 C CA . ILE B 1 17 ? -2.672 -0.344 7.008 1 96.75 17 ILE B CA 1
ATOM 805 C C . ILE B 1 17 ? -2.553 1.178 7.047 1 96.75 17 ILE B C 1
ATOM 807 O O . ILE B 1 17 ? -1.474 1.728 6.809 1 96.75 17 ILE B O 1
ATOM 811 N N . VAL B 1 18 ? -3.598 1.858 7.254 1 95.62 18 VAL B N 1
ATOM 812 C CA . VAL B 1 18 ? -3.594 3.312 7.383 1 95.62 18 VAL B CA 1
ATOM 813 C C . VAL B 1 18 ? -3.955 3.705 8.812 1 95.62 18 VAL B C 1
ATOM 815 O O . VAL B 1 18 ? -5.066 3.432 9.273 1 95.62 18 VAL B O 1
ATOM 818 N N . LYS B 1 19 ? -3.059 4.219 9.445 1 92.12 19 LYS B N 1
ATOM 819 C CA . LYS B 1 19 ? -3.301 4.652 10.82 1 92.12 19 LYS B CA 1
ATOM 820 C C . LYS B 1 19 ? -3.586 6.152 10.875 1 92.12 19 LYS B C 1
ATOM 822 O O . LYS B 1 19 ? -2.66 6.965 10.844 1 92.12 19 LYS B O 1
ATOM 827 N N . ASP B 1 20 ? -4.863 6.488 10.859 1 83.19 20 ASP B N 1
ATOM 828 C CA . ASP B 1 20 ? -5.363 7.855 10.961 1 83.19 20 ASP B CA 1
ATOM 829 C C . ASP B 1 20 ? -6.852 7.871 11.305 1 83.19 20 ASP B C 1
ATOM 831 O O . ASP B 1 20 ? -7.527 6.844 11.211 1 83.19 20 ASP B O 1
ATOM 835 N N . LEU B 1 21 ? -7.242 9.039 11.672 1 72.5 21 LEU B N 1
ATOM 836 C CA . LEU B 1 21 ? -8.633 9.172 12.102 1 72.5 21 LEU B CA 1
ATOM 837 C C . LEU B 1 21 ? -9.547 9.43 10.914 1 72.5 21 LEU B C 1
ATOM 839 O O . LEU B 1 21 ? -10.773 9.352 11.039 1 72.5 21 LEU B O 1
ATOM 843 N N . GLY B 1 22 ? -9.031 9.555 9.836 1 79.5 22 GLY B N 1
ATOM 844 C CA . GLY B 1 22 ? -9.867 9.891 8.695 1 79.5 22 GLY B CA 1
ATOM 845 C C . GLY B 1 22 ? -10.375 8.672 7.949 1 79.5 22 GLY B C 1
ATOM 846 O O . GLY B 1 22 ? -10.023 7.539 8.289 1 79.5 22 GLY B O 1
ATOM 847 N N . SER B 1 23 ? -11.375 8.93 7.117 1 86.44 23 SER B N 1
ATOM 848 C CA . SER B 1 23 ? -11.844 7.895 6.203 1 86.44 23 SER B CA 1
ATOM 849 C C . SER B 1 23 ? -10.836 7.633 5.094 1 86.44 23 SER B C 1
ATOM 851 O O . SER B 1 23 ? -10.219 8.57 4.574 1 86.44 23 SER B O 1
ATOM 853 N N . HIS B 1 24 ? -10.648 6.449 4.855 1 90.06 24 HIS B N 1
ATOM 854 C CA . HIS B 1 24 ? -9.688 6.098 3.812 1 90.06 24 HIS B CA 1
ATOM 855 C C . HIS B 1 24 ? -10.25 5.027 2.883 1 90.06 24 HIS B C 1
ATOM 857 O O . HIS B 1 24 ? -11.008 4.156 3.316 1 90.06 24 HIS B O 1
ATOM 863 N N . MET B 1 25 ? -10 5.242 1.661 1 93.94 25 MET B N 1
ATOM 864 C CA . MET B 1 25 ? -10.305 4.281 0.605 1 93.94 25 MET B CA 1
ATOM 865 C C . MET B 1 25 ? -9.023 3.717 -0.001 1 93.94 25 MET B C 1
ATOM 867 O O . MET B 1 25 ? -8.055 4.445 -0.205 1 93.94 25 MET B O 1
ATOM 871 N N . VAL B 1 26 ? -9.109 2.416 -0.261 1 97.31 26 VAL B N 1
ATOM 872 C CA . VAL B 1 26 ? -7.914 1.728 -0.74 1 97.31 26 VAL B CA 1
ATOM 873 C C . VAL B 1 26 ? -8.242 0.955 -2.016 1 97.31 26 VAL B C 1
ATOM 875 O O . VAL B 1 26 ? -9.289 0.308 -2.107 1 97.31 26 VAL B O 1
ATOM 878 N N . ALA B 1 27 ? -7.375 1.078 -3.059 1 98.38 27 ALA B N 1
ATOM 879 C CA . ALA B 1 27 ? -7.473 0.286 -4.281 1 98.38 27 ALA B CA 1
ATOM 880 C C . ALA B 1 27 ? -6.172 -0.465 -4.555 1 98.38 27 ALA B C 1
ATOM 882 O O . ALA B 1 27 ? -5.082 0.072 -4.344 1 98.38 27 ALA B O 1
ATOM 883 N N . PHE B 1 28 ? -6.273 -1.706 -4.934 1 98.19 28 PHE B N 1
ATOM 884 C CA . PHE B 1 28 ? -5.141 -2.486 -5.414 1 98.19 28 PHE B CA 1
ATOM 885 C C . PHE B 1 28 ? -5.184 -2.621 -6.934 1 98.19 28 PHE B C 1
ATOM 887 O O . PHE B 1 28 ? -6.207 -3.008 -7.5 1 98.19 28 PHE B O 1
ATOM 894 N N . VAL B 1 29 ? -4.09 -2.316 -7.613 1 97.44 29 VAL B N 1
ATOM 895 C CA . VAL B 1 29 ? -3.986 -2.338 -9.07 1 97.44 29 VAL B CA 1
ATOM 896 C C . VAL B 1 29 ? -2.771 -3.16 -9.492 1 97.44 29 VAL B C 1
ATOM 898 O O . VAL B 1 29 ? -1.671 -2.963 -8.969 1 97.44 29 VAL B O 1
ATOM 901 N N . LYS B 1 30 ? -3.029 -4.141 -10.375 1 95.94 30 LYS B N 1
ATOM 902 C CA . LYS B 1 30 ? -1.901 -4.863 -10.961 1 95.94 30 LYS B CA 1
ATOM 903 C C . LYS B 1 30 ? -1.262 -4.059 -12.086 1 95.94 30 LYS B C 1
ATOM 905 O O . LYS B 1 30 ? -1.958 -3.568 -12.984 1 95.94 30 LYS B O 1
ATOM 910 N N . SER B 1 31 ? 0.043 -3.875 -12.031 1 94.62 31 SER B N 1
ATOM 911 C CA . SER B 1 31 ? 0.769 -3.012 -12.961 1 94.62 31 SER B CA 1
ATOM 912 C C . SER B 1 31 ? 0.984 -3.697 -14.305 1 94.62 31 SER B C 1
ATOM 914 O O . SER B 1 31 ? 2.09 -3.674 -14.844 1 94.62 31 SER B O 1
ATOM 916 N N . ASP B 1 32 ? 0.008 -4.336 -14.852 1 91.44 32 ASP B N 1
ATOM 917 C CA . ASP B 1 32 ? 0.032 -4.898 -16.203 1 91.44 32 ASP B CA 1
ATOM 918 C C . ASP B 1 32 ? -0.107 -3.807 -17.25 1 91.44 32 ASP B C 1
ATOM 920 O O . ASP B 1 32 ? -0.23 -2.625 -16.922 1 91.44 32 ASP B O 1
ATOM 924 N N . SER B 1 33 ? 0.076 -4.234 -18.516 1 93.31 33 SER B N 1
ATOM 925 C CA . SER B 1 33 ? -0.204 -3.367 -19.656 1 93.31 33 SER B CA 1
ATOM 926 C C . SER B 1 33 ? -1.337 -3.926 -20.516 1 93.31 33 SER B C 1
ATOM 928 O O . SER B 1 33 ? -1.125 -4.84 -21.312 1 93.31 33 SER B O 1
ATOM 930 N N . PRO B 1 34 ? -2.512 -3.391 -20.297 1 95.06 34 PRO B N 1
ATOM 931 C CA . PRO B 1 34 ? -2.979 -2.258 -19.5 1 95.06 34 PRO B CA 1
ATOM 932 C C . PRO B 1 34 ? -3.115 -2.604 -18.016 1 95.06 34 PRO B C 1
ATOM 934 O O . PRO B 1 34 ? -3.234 -3.779 -17.656 1 95.06 34 PRO B O 1
ATOM 937 N N . PRO B 1 35 ? -2.939 -1.627 -17.141 1 94.88 35 PRO B N 1
ATOM 938 C CA . PRO B 1 35 ? -3.145 -1.905 -15.719 1 94.88 35 PRO B CA 1
ATOM 939 C C . PRO B 1 35 ? -4.531 -2.475 -15.422 1 94.88 35 PRO B C 1
ATOM 941 O O . PRO B 1 35 ? -5.5 -2.129 -16.094 1 94.88 35 PRO B O 1
ATOM 944 N N . ARG B 1 36 ? -4.66 -3.346 -14.391 1 95.44 36 ARG B N 1
ATOM 945 C CA . ARG B 1 36 ? -5.922 -3.963 -14 1 95.44 36 ARG B CA 1
ATOM 946 C C . ARG B 1 36 ? -6.281 -3.607 -12.562 1 95.44 36 ARG B C 1
ATOM 948 O O . ARG B 1 36 ? -5.492 -3.844 -11.641 1 95.44 36 ARG B O 1
ATOM 955 N N . LEU B 1 37 ? -7.441 -3.031 -12.406 1 96.88 37 LEU B N 1
ATOM 956 C CA . LEU B 1 37 ? -7.977 -2.783 -11.078 1 96.88 37 LEU B CA 1
ATOM 957 C C . LEU B 1 37 ? -8.445 -4.082 -10.43 1 96.88 37 LEU B C 1
ATOM 959 O O . LEU B 1 37 ? -9.391 -4.711 -10.906 1 96.88 37 LEU B O 1
ATOM 963 N N . LEU B 1 38 ? -7.777 -4.438 -9.383 1 97.12 38 LEU B N 1
ATOM 964 C CA . LEU B 1 38 ? -8.094 -5.715 -8.758 1 97.12 38 LEU B CA 1
ATOM 965 C C . LEU B 1 38 ? -9.156 -5.547 -7.68 1 97.12 38 LEU B C 1
ATOM 967 O O . LEU B 1 38 ? -10.078 -6.359 -7.578 1 97.12 38 LEU B O 1
ATOM 971 N N . SER B 1 39 ? -9.086 -4.473 -6.887 1 97.56 39 SER B N 1
ATOM 972 C CA . SER B 1 39 ? -10.07 -4.219 -5.836 1 97.56 39 SER B CA 1
ATOM 973 C C . SER B 1 39 ? -10.164 -2.732 -5.52 1 97.56 39 SER B C 1
ATOM 975 O O . SER B 1 39 ? -9.234 -1.973 -5.789 1 97.56 39 SER B O 1
ATOM 977 N N . PHE B 1 40 ? -11.234 -2.346 -4.992 1 97.38 40 PHE B N 1
ATOM 978 C CA . PHE B 1 40 ? -11.492 -1.001 -4.488 1 97.38 40 PHE B CA 1
ATOM 979 C C . PHE B 1 40 ? -12.305 -1.051 -3.199 1 97.38 40 PHE B C 1
ATOM 981 O O . PHE B 1 40 ? -13.422 -1.57 -3.184 1 97.38 40 PHE B O 1
ATOM 988 N N . ASP B 1 41 ? -11.742 -0.472 -2.229 1 96.12 41 ASP B N 1
ATOM 989 C CA . ASP B 1 41 ? -12.328 -0.458 -0.892 1 96.12 41 ASP B CA 1
ATOM 990 C C . ASP B 1 41 ? -12.766 -1.859 -0.469 1 96.12 41 ASP B C 1
ATOM 992 O O . ASP B 1 41 ? -11.93 -2.697 -0.123 1 96.12 41 ASP B O 1
ATOM 996 N N . GLU B 1 42 ? -13.984 -2.266 -0.591 1 95.62 42 GLU B N 1
ATOM 997 C CA . GLU B 1 42 ? -14.461 -3.545 -0.07 1 95.62 42 GLU B CA 1
ATOM 998 C C . GLU B 1 42 ? -14.797 -4.512 -1.202 1 95.62 42 GLU B C 1
ATOM 1000 O O . GLU B 1 42 ? -15.227 -5.637 -0.955 1 95.62 42 GLU B O 1
ATOM 1005 N N . LYS B 1 43 ? -14.461 -4.105 -2.389 1 95.44 43 LYS B N 1
ATOM 1006 C CA . LYS B 1 43 ? -14.883 -4.898 -3.539 1 95.44 43 LYS B CA 1
ATOM 1007 C C . LYS B 1 43 ? -13.68 -5.414 -4.32 1 95.44 43 LYS B C 1
ATOM 1009 O O . LYS B 1 43 ? -12.719 -4.676 -4.559 1 95.44 43 LYS B O 1
ATOM 1014 N N . VAL B 1 44 ? -13.664 -6.727 -4.621 1 94.5 44 VAL B N 1
ATOM 1015 C CA . VAL B 1 44 ? -12.688 -7.312 -5.531 1 94.5 44 VAL B CA 1
ATOM 1016 C C . VAL B 1 44 ? -13.281 -7.406 -6.938 1 94.5 44 VAL B C 1
ATOM 1018 O O . VAL B 1 44 ? -14.469 -7.727 -7.098 1 94.5 44 VAL B O 1
ATOM 1021 N N . PHE B 1 45 ? -12.398 -7.023 -7.816 1 91.88 45 PHE B N 1
ATOM 1022 C CA . PHE B 1 45 ? -12.898 -7.062 -9.188 1 91.88 45 PHE B CA 1
ATOM 1023 C C . PHE B 1 45 ? -12.43 -8.328 -9.898 1 91.88 45 PHE B C 1
ATOM 1025 O O . PHE B 1 45 ? -11.242 -8.672 -9.852 1 91.88 45 PHE B O 1
ATOM 1032 N N . ARG B 1 46 ? -13.273 -9.141 -10.5 1 76 46 ARG B N 1
ATOM 1033 C CA . ARG B 1 46 ? -13.125 -10.336 -11.328 1 76 46 ARG B CA 1
ATOM 1034 C C . ARG B 1 46 ? -12.125 -11.305 -10.703 1 76 46 ARG B C 1
ATOM 1036 O O . ARG B 1 46 ? -11.43 -10.969 -9.75 1 76 46 ARG B O 1
ATOM 1043 N N . ARG B 1 47 ? -12.109 -12.602 -11.117 1 80.12 47 ARG B N 1
ATOM 1044 C CA . ARG B 1 47 ? -11.188 -13.711 -10.922 1 80.12 47 ARG B CA 1
ATOM 1045 C C . ARG B 1 47 ? -10.969 -13.984 -9.438 1 80.12 47 ARG B C 1
ATOM 1047 O O . ARG B 1 47 ? -9.828 -14.062 -8.977 1 80.12 47 ARG B O 1
ATOM 1054 N N . ARG B 1 48 ? -11.953 -14.156 -8.695 1 83 48 ARG B N 1
ATOM 1055 C CA . ARG B 1 48 ? -11.875 -14.469 -7.273 1 83 48 ARG B CA 1
ATOM 1056 C C . ARG B 1 48 ? -11.047 -15.734 -7.031 1 83 48 ARG B C 1
ATOM 1058 O O . ARG B 1 48 ? -10.641 -16 -5.902 1 83 48 ARG B O 1
ATOM 1065 N N . ASP B 1 49 ? -10.977 -16.484 -8.133 1 89.62 49 ASP B N 1
ATOM 1066 C CA . ASP B 1 49 ? -10.133 -17.672 -8.039 1 89.62 49 ASP B CA 1
ATOM 1067 C C . ASP B 1 49 ? -8.656 -17.297 -7.949 1 89.62 49 ASP B C 1
ATOM 1069 O O . ASP B 1 49 ? -7.824 -18.109 -7.551 1 89.62 49 ASP B O 1
ATOM 1073 N N . LYS B 1 50 ? -8.492 -16.078 -8.328 1 93.06 50 LYS B N 1
ATOM 1074 C CA . LYS B 1 50 ? -7.102 -15.648 -8.367 1 93.06 50 LYS B CA 1
ATOM 1075 C C . LYS B 1 50 ? -6.824 -14.57 -7.324 1 93.06 50 LYS B C 1
ATOM 1077 O O . LYS B 1 50 ? -5.707 -14.469 -6.816 1 93.06 50 LYS B O 1
ATOM 1082 N N . TYR B 1 51 ? -7.938 -13.805 -6.984 1 95.94 51 TYR B N 1
ATOM 1083 C CA . TYR B 1 51 ? -7.762 -12.688 -6.07 1 95.94 51 TYR B CA 1
ATOM 1084 C C . TYR B 1 51 ? -8.742 -12.781 -4.902 1 95.94 51 TYR B C 1
ATOM 1086 O O . TYR B 1 51 ? -9.922 -13.078 -5.094 1 95.94 51 TYR B O 1
ATOM 1094 N N . GLU B 1 52 ? -8.266 -12.609 -3.68 1 96 52 GLU B N 1
ATOM 1095 C CA . GLU B 1 52 ? -9.094 -12.5 -2.479 1 96 52 GLU B CA 1
ATOM 1096 C C . GLU B 1 52 ? -8.812 -11.195 -1.739 1 96 52 GLU B C 1
ATOM 1098 O O . GLU B 1 52 ? -7.66 -10.766 -1.63 1 96 52 GLU B O 1
ATOM 1103 N N . LEU B 1 53 ? -9.836 -10.562 -1.216 1 97.5 53 LEU B N 1
ATOM 1104 C CA . LEU B 1 53 ? -9.703 -9.312 -0.476 1 97.5 53 LEU B CA 1
ATOM 1105 C C . LEU B 1 53 ? -10.281 -9.445 0.929 1 97.5 53 LEU B C 1
ATOM 1107 O O . LEU B 1 53 ? -11.391 -9.953 1.103 1 97.5 53 LEU B O 1
ATOM 1111 N N . LYS B 1 54 ? -9.523 -9.109 1.909 1 97.12 54 LYS B N 1
ATOM 1112 C CA . LYS B 1 54 ? -9.992 -8.875 3.273 1 97.12 54 LYS B CA 1
ATOM 1113 C C . LYS B 1 54 ? -9.93 -7.391 3.625 1 97.12 54 LYS B C 1
ATOM 1115 O O . LYS B 1 54 ? -8.883 -6.891 4.043 1 97.12 54 LYS B O 1
ATOM 1120 N N . PRO B 1 55 ? -11.031 -6.695 3.395 1 95.94 55 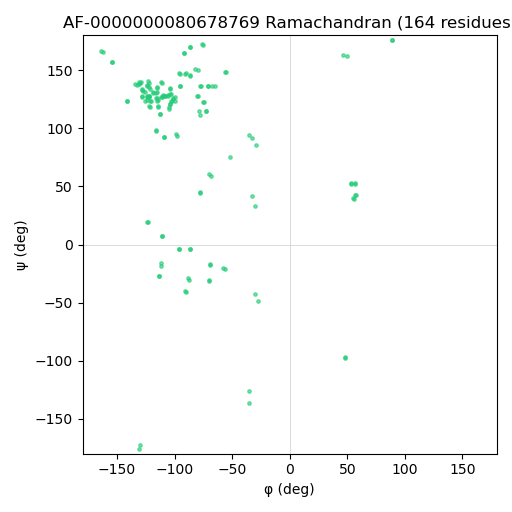PRO B N 1
ATOM 1121 C CA . PRO B 1 55 ? -11.047 -5.25 3.631 1 95.94 55 PRO B CA 1
ATOM 1122 C C . PRO B 1 55 ? -11.391 -4.891 5.074 1 95.94 55 PRO B C 1
ATOM 1124 O O . PRO B 1 55 ? -12.172 -5.59 5.719 1 95.94 55 PRO B O 1
ATOM 1127 N N . ARG B 1 56 ? -10.781 -3.85 5.543 1 95 56 ARG B N 1
ATOM 1128 C CA . ARG B 1 56 ? -11.141 -3.191 6.793 1 95 56 ARG B CA 1
ATOM 1129 C C . ARG B 1 56 ? -11.078 -4.172 7.961 1 95 56 ARG B C 1
ATOM 1131 O O . ARG B 1 56 ? -12.031 -4.27 8.742 1 95 56 ARG B O 1
ATOM 1138 N N . ILE B 1 57 ? -10.078 -4.922 7.949 1 94.88 57 ILE B N 1
ATOM 1139 C CA . ILE B 1 57 ? -9.945 -5.902 9.023 1 94.88 57 ILE B CA 1
ATOM 1140 C C . ILE B 1 57 ? -9.242 -5.266 10.219 1 94.88 57 ILE B C 1
ATOM 1142 O O . ILE B 1 57 ? -8.836 -4.105 10.164 1 94.88 57 ILE B O 1
ATOM 1146 N N . GLY B 1 58 ? -9.219 -5.965 11.391 1 91.62 58 GLY B N 1
ATOM 1147 C CA . GLY B 1 58 ? -8.625 -5.461 12.617 1 91.62 58 GLY B CA 1
ATOM 1148 C C . GLY B 1 58 ? -9.602 -4.664 13.469 1 91.62 58 GLY B C 1
ATOM 1149 O O . GLY B 1 58 ? -10.68 -4.301 13.008 1 91.62 58 GLY B O 1
ATOM 1150 N N . ASP B 1 59 ? -9.188 -4.262 14.594 1 91.19 59 ASP B N 1
ATOM 1151 C CA . ASP B 1 59 ? -10.055 -3.555 15.539 1 91.19 59 ASP B CA 1
ATOM 1152 C C . ASP B 1 59 ? -10.391 -2.154 15.031 1 91.19 59 ASP B C 1
ATOM 1154 O O . ASP B 1 59 ? -11.5 -1.664 15.242 1 91.19 59 ASP B O 1
ATOM 1158 N N . LEU B 1 60 ? -9.469 -1.574 14.281 1 91.56 60 LEU B N 1
ATOM 1159 C CA . LEU B 1 60 ? -9.625 -0.187 13.859 1 91.56 60 LEU B CA 1
ATOM 1160 C C . LEU B 1 60 ? -10.219 -0.111 12.453 1 91.56 60 LEU B C 1
ATOM 1162 O O . LEU B 1 60 ? -10.508 0.979 11.953 1 91.56 60 LEU B O 1
ATOM 1166 N N . HIS B 1 61 ? -10.422 -1.312 11.797 1 93.44 61 HIS B N 1
ATOM 1167 C CA . HIS B 1 61 ? -10.969 -1.386 10.438 1 93.44 61 HIS B CA 1
ATOM 1168 C C . HIS B 1 61 ? -10.141 -0.55 9.469 1 93.44 61 HIS B C 1
ATOM 1170 O O . HIS B 1 61 ? -10.695 0.188 8.648 1 93.44 61 HIS B O 1
ATOM 1176 N N . ASN B 1 62 ? -8.914 -0.586 9.625 1 94.88 62 ASN B N 1
ATOM 1177 C CA . ASN B 1 6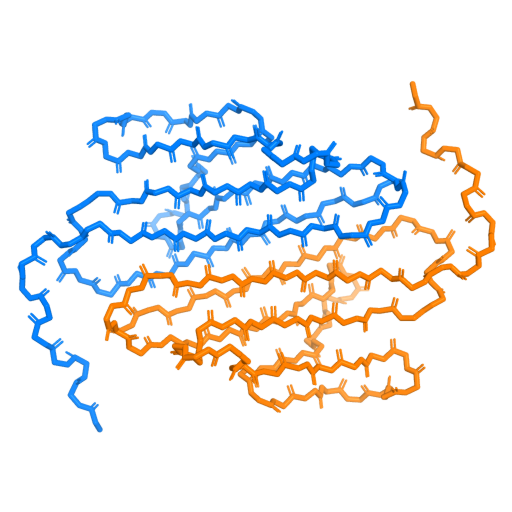2 ? -8.016 0.259 8.844 1 94.88 62 ASN B CA 1
ATOM 1178 C C . ASN B 1 62 ? -6.973 -0.568 8.102 1 94.88 62 ASN B C 1
ATOM 1180 O O . ASN B 1 62 ? -5.898 -0.066 7.77 1 94.88 62 ASN B O 1
ATOM 1184 N N . GLU B 1 63 ? -7.242 -1.861 7.926 1 96.38 63 GLU B N 1
ATOM 1185 C CA . GLU B 1 63 ? -6.309 -2.781 7.281 1 96.38 63 GLU B CA 1
ATOM 1186 C C . GLU B 1 63 ? -6.957 -3.48 6.09 1 96.38 63 GLU B C 1
ATOM 1188 O O . GLU B 1 63 ? -8.07 -4.004 6.195 1 96.38 63 GLU B O 1
ATOM 1193 N N . TRP B 1 64 ? -6.273 -3.395 4.934 1 97.88 64 TRP B N 1
ATOM 1194 C CA . TRP B 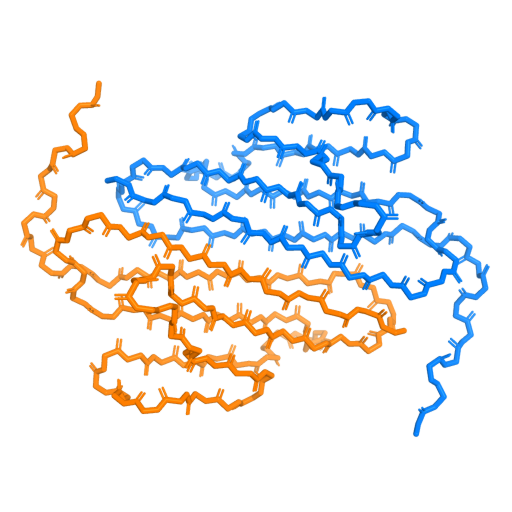1 64 ? -6.672 -4.121 3.732 1 97.88 64 TRP B CA 1
ATOM 1195 C C . TRP B 1 64 ? -5.613 -5.148 3.34 1 97.88 64 TRP B C 1
ATOM 1197 O O . TRP B 1 64 ? -4.418 -4.844 3.328 1 97.88 64 TRP B O 1
ATOM 1207 N N . VAL B 1 65 ? -6.027 -6.359 3.076 1 97.81 65 VAL B N 1
ATOM 1208 C CA . VAL B 1 65 ? -5.129 -7.414 2.617 1 97.81 65 VAL B CA 1
ATOM 1209 C C . VAL B 1 65 ? -5.617 -7.957 1.275 1 97.81 65 VAL B C 1
ATOM 1211 O O . VAL B 1 65 ? -6.746 -8.438 1.166 1 97.81 65 VAL B O 1
ATOM 1214 N N . LEU B 1 66 ? -4.824 -7.848 0.25 1 97.31 66 LEU B N 1
ATOM 1215 C CA . LEU B 1 66 ? -5.078 -8.5 -1.032 1 97.31 66 LEU B CA 1
ATOM 1216 C C . LEU B 1 66 ? -4.195 -9.734 -1.201 1 97.31 66 LEU B C 1
ATOM 1218 O O . LEU B 1 66 ? -2.973 -9.648 -1.083 1 97.31 66 LEU B O 1
ATOM 1222 N N . THR B 1 67 ? -4.789 -10.844 -1.417 1 96.25 67 THR B N 1
ATOM 1223 C CA . THR B 1 67 ? -4.066 -12.078 -1.695 1 96.25 67 THR B CA 1
ATOM 1224 C C . THR B 1 67 ? -4.129 -12.422 -3.182 1 96.25 67 THR B C 1
ATOM 1226 O O . THR B 1 67 ? -5.211 -12.469 -3.768 1 96.25 67 THR B O 1
ATOM 1229 N N . ILE B 1 68 ? -3.025 -12.531 -3.848 1 93.94 68 ILE B N 1
ATOM 1230 C CA . ILE B 1 68 ? -2.938 -13.055 -5.207 1 93.94 68 ILE B CA 1
ATOM 1231 C C . ILE B 1 68 ? -2.443 -14.5 -5.172 1 93.94 68 ILE B C 1
ATOM 1233 O O . ILE B 1 68 ? -1.351 -14.781 -4.672 1 93.94 68 ILE B O 1
ATOM 1237 N N . LYS B 1 69 ? -3.264 -15.328 -5.812 1 92.25 69 LYS B N 1
ATOM 1238 C CA . LYS B 1 69 ? -2.998 -16.75 -5.711 1 92.25 69 LYS B CA 1
ATOM 1239 C C . LYS B 1 69 ? -2.078 -17.219 -6.832 1 92.25 69 LYS B C 1
ATOM 1241 O O . LYS B 1 69 ? -2.154 -16.719 -7.957 1 92.25 69 LYS B O 1
ATOM 1246 N N . ASN B 1 70 ? -1.311 -18.156 -6.535 1 88.81 70 ASN B N 1
ATOM 1247 C CA . ASN B 1 70 ? -0.492 -18.891 -7.488 1 88.81 70 ASN B CA 1
ATOM 1248 C C . ASN B 1 70 ? 0.36 -17.969 -8.344 1 88.81 70 ASN B C 1
ATOM 1250 O O . ASN B 1 70 ? 0.328 -18.031 -9.57 1 88.81 70 ASN B O 1
ATOM 1254 N N . VAL B 1 71 ? 1.031 -17.172 -7.668 1 86.62 71 VAL B N 1
ATOM 1255 C CA . VAL B 1 71 ? 1.939 -16.266 -8.359 1 86.62 71 VAL B CA 1
ATOM 1256 C C . VAL B 1 71 ? 3.172 -17.031 -8.836 1 86.62 71 VAL B C 1
ATOM 1258 O O . VAL B 1 71 ? 3.805 -17.75 -8.055 1 86.62 71 VAL B O 1
ATOM 1261 N N . GLN B 1 72 ? 3.508 -17.047 -10.102 1 80.12 72 GLN B N 1
ATOM 1262 C CA . GLN B 1 72 ? 4.621 -17.797 -10.68 1 80.12 72 GLN B CA 1
ATOM 1263 C C . GLN B 1 72 ? 5.715 -16.859 -11.172 1 80.12 72 GLN B C 1
ATOM 1265 O O . GLN B 1 72 ? 6.859 -17.281 -11.367 1 80.12 72 GLN B O 1
ATOM 1270 N N . VAL B 1 73 ? 5.484 -15.68 -11.367 1 76.69 73 VAL B N 1
ATOM 1271 C CA . VAL B 1 73 ? 6.391 -14.727 -12.008 1 76.69 73 VAL B CA 1
ATOM 1272 C C . VAL B 1 73 ? 6.52 -13.477 -11.141 1 76.69 73 VAL B C 1
ATOM 1274 O O . VAL B 1 73 ? 5.902 -13.383 -10.078 1 76.69 73 VAL B O 1
ATOM 1277 N N . ARG B 1 74 ? 7.234 -12.484 -11.766 1 84.25 74 ARG B N 1
ATOM 1278 C CA . ARG B 1 74 ? 7.355 -11.148 -11.188 1 84.25 74 ARG B CA 1
ATOM 1279 C C . ARG B 1 74 ? 6.012 -10.43 -11.195 1 84.25 74 ARG B C 1
ATOM 1281 O O . ARG B 1 74 ? 5.23 -10.562 -12.141 1 84.25 74 ARG B O 1
ATOM 1288 N N . ILE B 1 75 ? 5.793 -9.844 -10.125 1 89.06 75 ILE B N 1
ATOM 1289 C CA . ILE B 1 75 ? 4.551 -9.086 -10.047 1 89.06 75 ILE B CA 1
ATOM 1290 C C . ILE B 1 75 ? 4.836 -7.676 -9.523 1 89.06 75 ILE B C 1
ATOM 1292 O O . ILE B 1 75 ? 5.668 -7.496 -8.641 1 89.06 75 ILE B O 1
ATOM 1296 N N . SER B 1 76 ? 4.176 -6.75 -10.125 1 94.06 76 SER B N 1
ATOM 1297 C CA . SER B 1 76 ? 4.172 -5.379 -9.625 1 94.06 76 SER B CA 1
ATOM 1298 C C . SER B 1 76 ? 2.752 -4.902 -9.336 1 94.06 76 SER B C 1
ATOM 1300 O O . SER B 1 76 ? 1.838 -5.145 -10.125 1 94.06 76 SER B O 1
ATOM 1302 N N . VAL B 1 77 ? 2.582 -4.262 -8.211 1 95.81 77 VAL B N 1
ATOM 1303 C CA . VAL B 1 77 ? 1.271 -3.805 -7.766 1 95.81 77 VAL B CA 1
ATOM 1304 C C . VAL B 1 77 ? 1.347 -2.338 -7.348 1 95.81 77 VAL B C 1
ATOM 1306 O O . VAL B 1 77 ? 2.328 -1.912 -6.734 1 95.81 77 VAL B O 1
ATOM 1309 N N . TRP B 1 78 ? 0.282 -1.632 -7.734 1 97.12 78 TRP B N 1
ATOM 1310 C CA . TRP B 1 78 ? 0.044 -0.296 -7.195 1 97.12 78 TRP B CA 1
ATOM 1311 C C . TRP B 1 78 ? -1.07 -0.319 -6.156 1 97.12 78 TRP B C 1
ATOM 1313 O O . TRP B 1 78 ? -2.107 -0.955 -6.359 1 97.12 78 TRP B O 1
ATOM 1323 N N . ILE B 1 79 ? -0.805 0.35 -5.055 1 98.25 79 ILE B N 1
ATOM 1324 C CA . ILE B 1 79 ? -1.846 0.551 -4.051 1 98.25 79 ILE B CA 1
ATOM 1325 C C . ILE B 1 79 ? -2.166 2.039 -3.932 1 98.25 79 ILE B C 1
ATOM 1327 O O . ILE B 1 79 ? -1.282 2.85 -3.641 1 98.25 79 ILE B O 1
ATOM 1331 N N . TRP B 1 80 ? -3.432 2.344 -4.129 1 97.62 80 TRP B N 1
ATOM 1332 C CA . TRP B 1 80 ? -3.881 3.727 -3.998 1 97.62 80 TRP B CA 1
ATOM 1333 C C . TRP B 1 80 ? -4.668 3.924 -2.707 1 97.62 80 TRP B C 1
ATOM 1335 O O . TRP B 1 80 ? -5.586 3.158 -2.41 1 97.62 80 TRP B O 1
ATOM 1345 N N . ILE B 1 81 ? -4.215 4.926 -2.006 1 96.69 81 ILE B N 1
ATOM 1346 C CA . ILE B 1 81 ? -4.879 5.258 -0.751 1 96.69 81 ILE B CA 1
ATOM 1347 C C . ILE B 1 81 ? -5.32 6.719 -0.771 1 96.69 81 ILE B C 1
ATOM 1349 O O . ILE B 1 81 ? -4.516 7.613 -1.043 1 96.69 81 ILE B O 1
ATOM 1353 N N . ASP B 1 82 ? -6.566 6.938 -0.563 1 94.25 82 ASP B N 1
ATOM 1354 C CA . ASP B 1 82 ? -7.113 8.281 -0.419 1 94.25 82 ASP B CA 1
ATOM 1355 C C . ASP B 1 82 ? -7.656 8.508 0.991 1 94.25 82 ASP B C 1
ATOM 1357 O O . ASP B 1 82 ? -8.555 7.797 1.435 1 94.25 82 ASP B O 1
ATOM 1361 N N . LEU B 1 83 ? -7.035 9.477 1.643 1 90.06 83 LEU B N 1
ATOM 1362 C CA . LEU B 1 83 ? -7.426 9.789 3.012 1 90.06 83 LEU B CA 1
ATOM 1363 C C . LEU B 1 83 ? -8.164 11.125 3.076 1 90.06 83 LEU B C 1
ATOM 1365 O O . LEU B 1 83 ? -7.703 12.117 2.508 1 90.06 83 LEU B O 1
ATOM 1369 N N . ASP B 1 84 ? -9.344 11.055 3.711 1 83.88 84 ASP B N 1
ATOM 1370 C CA . ASP B 1 84 ? -10.172 12.242 3.9 1 83.88 84 ASP B CA 1
ATOM 1371 C C . ASP B 1 84 ? -10.188 12.672 5.367 1 83.88 84 ASP B C 1
ATOM 1373 O O . ASP B 1 84 ? -10.305 11.828 6.262 1 83.88 84 ASP B O 1
#

Secondary structure (DSSP, 8-state):
-----TTS-EEEEEEEEEESSS-EEEEEEE--SS-EEEEETTEE-S-TTTEEEEEEETTTT-EEEEEEEEE-S-EEEEEEEEE-/--S--TTS-EEEEEEEEEESSS-EEEEEEE--SS-EEEEETTEE-S-TTTEEEEEEETTTT-EEEEEEEEE-S-EEEEEEEEE-